Protein AF-A0A963QT31-F1 (afdb_monomer_lite)

Structure (mmCIF, N/CA/C/O backbone):
data_AF-A0A963QT31-F1
#
_entry.id   AF-A0A963QT31-F1
#
loop_
_atom_site.group_PDB
_atom_site.id
_atom_site.type_symbol
_atom_site.label_atom_id
_atom_site.label_alt_id
_atom_site.label_comp_id
_atom_site.label_asym_id
_atom_site.label_entity_id
_atom_site.label_seq_id
_atom_site.pdbx_PDB_ins_code
_atom_site.Cartn_x
_atom_site.Cartn_y
_atom_site.Cartn_z
_atom_site.occupancy
_atom_site.B_iso_or_equiv
_atom_site.auth_seq_id
_atom_site.auth_comp_id
_atom_site.auth_asym_id
_atom_site.auth_atom_id
_atom_site.pdbx_PDB_model_num
ATOM 1 N N . MET A 1 1 ? -5.746 11.221 20.004 1.00 58.09 1 MET A N 1
ATOM 2 C CA . MET A 1 1 ? -6.540 10.346 19.115 1.00 58.09 1 MET A CA 1
ATOM 3 C C . MET A 1 1 ? -5.947 8.949 19.202 1.00 58.09 1 MET A C 1
ATOM 5 O O . MET A 1 1 ? -4.731 8.855 19.335 1.00 58.09 1 MET A O 1
ATOM 9 N N . ALA A 1 2 ? -6.762 7.893 19.239 1.00 65.69 2 ALA A N 1
ATOM 10 C CA . ALA A 1 2 ? -6.235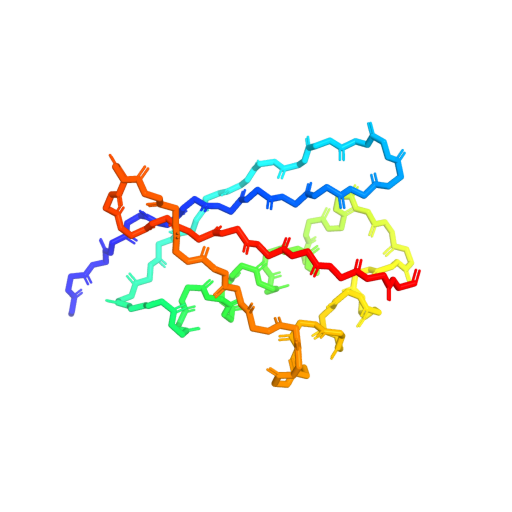 6.527 19.233 1.00 65.69 2 ALA A CA 1
ATOM 11 C C . ALA A 1 2 ? -5.583 6.242 17.869 1.00 65.69 2 ALA A C 1
ATOM 13 O O . ALA A 1 2 ? -6.112 6.684 16.854 1.00 65.69 2 ALA A O 1
ATOM 14 N N . SER A 1 3 ? -4.430 5.565 17.851 1.00 79.75 3 SER A N 1
ATOM 15 C CA . SER A 1 3 ? -3.778 5.151 16.600 1.00 79.75 3 SER A CA 1
ATOM 16 C C . SER A 1 3 ? -4.087 3.684 16.319 1.00 79.75 3 SER A C 1
ATOM 18 O O . SER A 1 3 ? -3.826 2.815 17.156 1.00 79.75 3 SER A O 1
ATOM 20 N N . ASN A 1 4 ? -4.639 3.421 15.142 1.00 89.00 4 ASN A N 1
ATOM 21 C CA . ASN A 1 4 ? -4.886 2.082 14.631 1.00 89.00 4 ASN A CA 1
ATOM 22 C C . ASN A 1 4 ? -3.650 1.595 13.869 1.00 89.00 4 ASN A C 1
ATOM 24 O O . ASN A 1 4 ? -2.868 2.402 13.363 1.00 89.00 4 ASN A O 1
ATOM 28 N N . LEU A 1 5 ? -3.441 0.278 13.839 1.00 88.75 5 LEU A N 1
ATOM 29 C CA . LEU A 1 5 ? -2.362 -0.337 13.069 1.00 88.75 5 LEU A CA 1
ATOM 30 C C . LEU A 1 5 ? -2.912 -0.745 11.703 1.00 88.75 5 LEU A C 1
ATOM 32 O O . LEU A 1 5 ? -3.775 -1.614 11.628 1.00 88.75 5 LEU A O 1
ATOM 36 N N . PHE A 1 6 ? -2.389 -0.139 10.645 1.00 87.56 6 PHE A N 1
ATOM 37 C CA . PHE A 1 6 ? -2.757 -0.438 9.266 1.00 87.56 6 PHE A CA 1
ATOM 38 C C . PHE A 1 6 ? -1.677 -1.301 8.622 1.00 87.56 6 PHE A C 1
ATOM 40 O O . PHE A 1 6 ? -0.487 -1.076 8.846 1.00 87.56 6 PHE A O 1
ATOM 47 N N . THR A 1 7 ? -2.093 -2.284 7.822 1.00 86.62 7 THR A N 1
ATOM 48 C CA . THR A 1 7 ? -1.189 -3.152 7.057 1.00 86.62 7 THR A CA 1
ATOM 49 C C . THR A 1 7 ? -1.347 -2.859 5.578 1.00 86.62 7 THR A C 1
ATOM 51 O O . THR A 1 7 ? -2.459 -2.884 5.059 1.00 86.62 7 THR A O 1
ATOM 54 N N . PHE A 1 8 ? -0.228 -2.618 4.909 1.00 86.12 8 PHE A N 1
ATOM 55 C CA . PHE A 1 8 ? -0.161 -2.361 3.481 1.00 86.12 8 PHE A CA 1
ATOM 56 C C . PHE A 1 8 ? 0.553 -3.516 2.792 1.00 86.12 8 PHE A C 1
ATOM 58 O O . PHE A 1 8 ? 1.616 -3.952 3.237 1.00 86.12 8 PHE A O 1
ATOM 65 N N . ILE A 1 9 ? -0.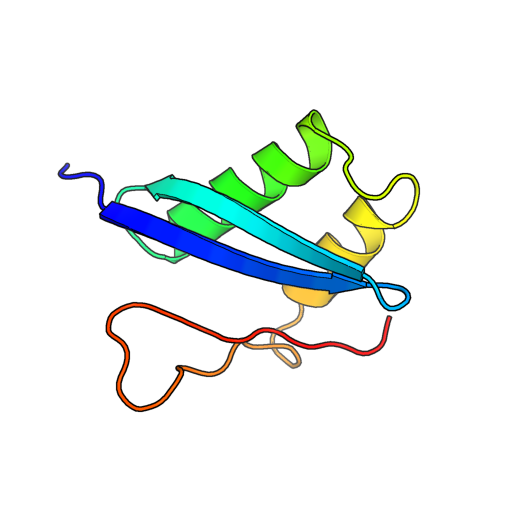038 -3.992 1.700 1.00 84.44 9 ILE A N 1
ATOM 66 C CA . ILE A 1 9 ? 0.530 -5.009 0.817 1.00 84.44 9 ILE A CA 1
ATOM 67 C C . ILE A 1 9 ? 0.676 -4.354 -0.555 1.00 84.44 9 ILE A C 1
ATOM 69 O O . ILE A 1 9 ? -0.309 -3.886 -1.120 1.00 84.44 9 ILE A O 1
ATOM 73 N N . CYS A 1 10 ? 1.899 -4.293 -1.068 1.00 81.06 10 CYS A N 1
ATOM 74 C CA . CYS A 1 10 ? 2.227 -3.718 -2.366 1.00 81.06 10 CYS A CA 1
ATOM 75 C C . CYS A 1 10 ? 2.891 -4.785 -3.230 1.00 81.06 10 CYS A C 1
ATOM 77 O O . CYS A 1 10 ? 3.891 -5.377 -2.828 1.00 81.06 10 CYS A O 1
ATOM 79 N N . GLU A 1 11 ? 2.345 -5.033 -4.415 1.00 81.56 11 GLU A N 1
ATOM 80 C CA . GLU A 1 11 ? 2.947 -5.940 -5.387 1.00 81.56 11 GLU A CA 1
ATOM 81 C C . GLU A 1 11 ? 3.626 -5.141 -6.494 1.00 81.56 11 GLU A C 1
ATOM 83 O O . GLU A 1 11 ? 3.020 -4.268 -7.113 1.00 81.56 11 GLU A O 1
ATOM 88 N N . TYR A 1 12 ? 4.898 -5.434 -6.755 1.00 79.19 12 TYR A N 1
ATOM 89 C CA . TYR A 1 12 ? 5.661 -4.753 -7.793 1.00 79.19 12 TYR A CA 1
ATOM 90 C C . TYR A 1 12 ? 6.773 -5.644 -8.352 1.00 79.19 12 TYR A C 1
ATOM 92 O O . TYR A 1 12 ? 7.544 -6.239 -7.601 1.00 79.19 12 TYR A O 1
ATOM 100 N N . LYS A 1 13 ? 6.865 -5.736 -9.689 1.00 76.62 13 LYS A N 1
ATOM 101 C CA . LYS A 1 13 ? 7.856 -6.553 -10.427 1.00 76.62 13 LYS A CA 1
ATOM 102 C C . LYS A 1 13 ? 7.995 -8.002 -9.921 1.00 76.62 13 LYS A C 1
ATOM 104 O O . LYS A 1 13 ? 9.087 -8.562 -9.911 1.00 76.62 13 LYS A O 1
ATOM 109 N N . GLY A 1 14 ? 6.882 -8.618 -9.523 1.00 77.38 14 GLY A N 1
ATOM 110 C CA . GLY A 1 14 ? 6.860 -9.995 -9.016 1.00 77.38 14 GLY A CA 1
ATOM 111 C C . GLY A 1 14 ? 7.321 -10.151 -7.563 1.00 77.38 14 GLY A C 1
ATOM 112 O O . GLY A 1 14 ? 7.425 -11.278 -7.089 1.00 77.38 14 GLY A O 1
ATOM 113 N N . GLY A 1 15 ? 7.591 -9.049 -6.857 1.00 75.75 15 GLY A N 1
ATOM 114 C CA . GLY A 1 15 ? 7.774 -9.024 -5.409 1.00 75.75 15 GLY A CA 1
ATOM 115 C C . GLY A 1 15 ? 6.500 -8.586 -4.686 1.00 75.75 15 GLY A C 1
ATOM 116 O O . GLY A 1 15 ? 5.758 -7.743 -5.191 1.00 75.75 15 GLY A O 1
ATOM 117 N N . THR A 1 16 ? 6.283 -9.129 -3.488 1.00 82.25 16 THR A N 1
ATOM 118 C CA . THR A 1 16 ? 5.227 -8.708 -2.557 1.00 82.25 16 THR A CA 1
ATOM 119 C C . THR A 1 16 ? 5.884 -8.049 -1.348 1.00 82.25 16 THR A C 1
ATOM 121 O O . THR A 1 16 ? 6.675 -8.671 -0.638 1.00 82.25 16 THR A O 1
ATOM 124 N N . TYR A 1 17 ? 5.558 -6.785 -1.113 1.00 78.50 17 TYR A N 1
ATOM 125 C CA . TYR A 1 17 ? 6.126 -5.949 -0.066 1.00 78.50 17 TYR A CA 1
ATOM 126 C C . TYR A 1 17 ? 5.050 -5.660 0.971 1.00 78.50 17 TYR A C 1
ATOM 128 O O . TYR A 1 17 ? 3.984 -5.146 0.637 1.00 78.50 17 TYR A O 1
ATOM 136 N N . VAL A 1 18 ? 5.329 -5.996 2.229 1.00 84.56 18 VAL A N 1
ATOM 137 C CA . VAL A 1 18 ? 4.380 -5.826 3.331 1.00 84.56 18 VAL A CA 1
ATOM 138 C C . VAL A 1 18 ? 4.988 -4.906 4.375 1.00 84.56 18 VAL A C 1
ATOM 140 O O . VAL A 1 18 ? 6.096 -5.151 4.851 1.00 84.56 18 VAL A O 1
ATOM 143 N N . SER A 1 19 ? 4.262 -3.858 4.745 1.00 84.69 19 SER A N 1
ATOM 144 C CA . 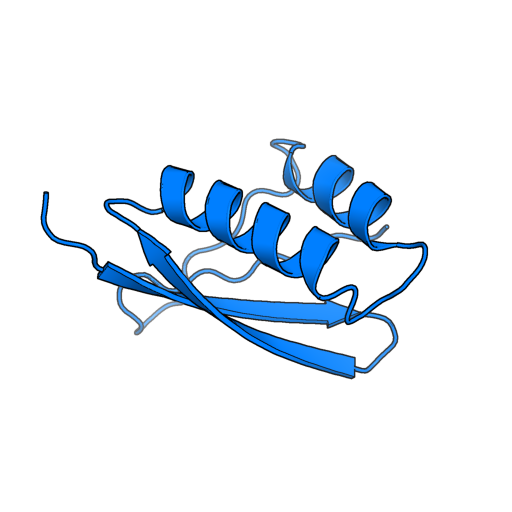SER A 1 19 ? 4.660 -2.948 5.817 1.00 84.69 19 SER A CA 1
ATOM 145 C C . SER A 1 19 ? 3.454 -2.473 6.619 1.00 84.69 19 SER A C 1
ATOM 147 O O . SER A 1 19 ? 2.301 -2.648 6.219 1.00 84.69 19 SER A O 1
ATOM 149 N N . GLN A 1 20 ? 3.715 -1.926 7.805 1.00 87.56 20 GLN A N 1
ATOM 150 C CA . GLN A 1 20 ? 2.672 -1.478 8.720 1.00 87.56 20 GLN A CA 1
ATOM 151 C C . GLN A 1 20 ? 2.967 -0.070 9.222 1.00 87.56 20 GLN A C 1
ATOM 153 O O . GLN A 1 20 ? 4.116 0.272 9.500 1.00 87.56 20 GLN A O 1
ATOM 158 N N . VAL A 1 21 ? 1.916 0.729 9.380 1.00 90.44 21 VAL A N 1
ATOM 159 C CA . VAL A 1 21 ? 1.992 2.084 9.941 1.00 90.44 21 VAL A CA 1
ATOM 160 C C . VAL A 1 21 ? 0.899 2.292 10.978 1.00 90.44 21 VAL A C 1
ATOM 162 O O . VAL A 1 21 ? -0.136 1.623 10.963 1.00 90.44 21 VAL A O 1
ATOM 165 N N . ARG A 1 22 ? 1.136 3.223 11.905 1.00 88.12 22 ARG A N 1
ATOM 166 C CA . ARG A 1 22 ? 0.133 3.651 12.882 1.00 88.12 22 ARG A CA 1
ATOM 167 C C . ARG A 1 22 ? -0.427 5.006 12.491 1.00 88.12 22 ARG A C 1
ATOM 169 O O . ARG A 1 22 ? 0.343 5.936 12.295 1.00 88.12 22 ARG A O 1
ATOM 176 N N . ALA A 1 23 ? -1.749 5.117 12.442 1.00 91.69 23 ALA A N 1
ATOM 177 C CA . ALA A 1 23 ? -2.436 6.350 12.070 1.00 91.69 23 ALA A CA 1
ATOM 178 C C . ALA A 1 23 ? -3.828 6.438 12.722 1.00 91.69 23 ALA A C 1
ATOM 180 O O . ALA A 1 23 ? -4.353 5.420 13.181 1.00 91.69 23 ALA A O 1
ATOM 181 N N . PRO A 1 24 ? -4.424 7.637 12.828 1.00 89.06 24 PRO A N 1
ATOM 182 C CA . PRO A 1 24 ? -5.769 7.801 13.387 1.00 89.06 24 PRO A CA 1
ATOM 183 C C . PRO A 1 24 ? -6.882 7.271 12.465 1.00 89.06 24 PRO A C 1
ATOM 185 O O . PRO A 1 24 ? -7.893 6.775 12.957 1.00 89.06 24 PRO A O 1
ATOM 188 N N . ASP A 1 25 ? -6.684 7.327 11.150 1.00 88.00 25 ASP A N 1
ATOM 189 C CA . ASP A 1 25 ? -7.646 6.937 10.116 1.00 88.00 25 ASP A CA 1
ATOM 190 C C . ASP A 1 25 ? -6.917 6.470 8.844 1.00 88.00 25 ASP A C 1
ATOM 192 O O . ASP A 1 25 ? -5.689 6.545 8.757 1.00 88.00 25 ASP A O 1
ATOM 196 N N . HIS A 1 26 ? -7.674 5.942 7.878 1.00 83.94 26 HIS A N 1
ATOM 197 C CA . HIS A 1 26 ? -7.129 5.345 6.657 1.00 83.94 26 HIS A CA 1
ATOM 198 C C . HIS A 1 26 ? -6.484 6.375 5.714 1.00 83.94 26 HIS A C 1
ATOM 200 O O . HIS A 1 26 ? -5.472 6.059 5.091 1.00 83.94 26 HIS A O 1
ATOM 206 N N . GLU A 1 27 ? -7.010 7.604 5.632 1.00 88.62 27 GLU A N 1
ATOM 207 C CA . GLU A 1 27 ? -6.392 8.680 4.842 1.00 88.62 27 GLU A CA 1
ATOM 208 C C . GLU A 1 27 ? -5.012 9.025 5.410 1.00 88.62 27 GLU A C 1
ATOM 210 O O . GLU A 1 27 ? -4.008 8.986 4.697 1.00 88.62 27 GLU A O 1
ATOM 215 N N . SER A 1 28 ? -4.936 9.262 6.721 1.00 88.38 28 SER A N 1
ATOM 216 C CA . SER A 1 28 ? -3.683 9.520 7.430 1.00 88.38 28 SER A CA 1
ATOM 217 C C . SER A 1 28 ? -2.714 8.337 7.327 1.00 88.38 28 SER A C 1
ATOM 219 O O . SER A 1 28 ? -1.511 8.538 7.167 1.00 88.38 28 SER A O 1
ATOM 221 N N . ALA A 1 29 ? -3.222 7.099 7.369 1.00 89.56 29 ALA A N 1
ATOM 222 C CA . ALA A 1 29 ? -2.420 5.890 7.189 1.00 89.56 29 ALA A CA 1
ATOM 223 C C . ALA A 1 29 ? -1.764 5.838 5.807 1.00 89.56 29 ALA A C 1
ATOM 225 O O . ALA A 1 29 ? -0.599 5.463 5.702 1.00 89.56 29 ALA A O 1
ATOM 226 N N . MET A 1 30 ? -2.486 6.241 4.760 1.00 88.56 30 MET A N 1
ATOM 227 C CA . MET A 1 30 ? -1.963 6.276 3.396 1.00 88.56 30 MET A CA 1
ATOM 228 C C . MET A 1 30 ? -0.828 7.298 3.251 1.00 88.56 30 MET A C 1
ATOM 230 O O . MET A 1 30 ? 0.206 6.982 2.661 1.00 88.56 30 MET A O 1
ATOM 234 N N . PHE A 1 31 ? -0.972 8.495 3.834 1.00 91.31 31 PHE A N 1
ATOM 235 C CA . PHE A 1 31 ? 0.093 9.507 3.833 1.00 91.31 31 PHE A CA 1
ATOM 236 C C . PHE A 1 31 ? 1.346 9.036 4.584 1.00 91.31 31 PHE A C 1
ATOM 238 O O . PHE A 1 31 ? 2.459 9.172 4.069 1.00 91.31 31 PHE A O 1
ATOM 245 N N . GLU A 1 32 ? 1.174 8.443 5.767 1.00 89.06 32 GLU A N 1
ATOM 246 C CA . GLU A 1 32 ? 2.276 7.884 6.561 1.00 89.06 32 GLU A CA 1
ATOM 247 C C . GLU A 1 32 ? 2.972 6.727 5.838 1.00 89.06 32 GLU A C 1
ATOM 249 O O . GLU A 1 32 ? 4.202 6.644 5.813 1.00 89.06 32 GLU A O 1
ATOM 254 N N . TRP A 1 33 ? 2.205 5.850 5.190 1.00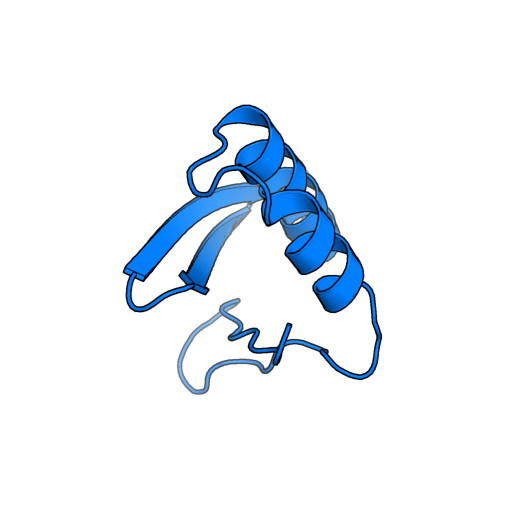 90.88 33 TRP A N 1
ATOM 255 C CA . TRP A 1 33 ? 2.758 4.748 4.411 1.00 90.88 33 TRP A CA 1
ATOM 256 C C . TRP A 1 33 ? 3.511 5.227 3.164 1.00 90.88 33 TRP A C 1
ATOM 258 O O . TRP A 1 33 ? 4.603 4.737 2.880 1.00 90.88 33 TRP A O 1
ATOM 268 N N . ALA A 1 34 ? 3.004 6.234 2.453 1.00 87.00 34 ALA A N 1
ATOM 269 C CA . ALA A 1 34 ? 3.718 6.832 1.326 1.00 87.00 34 ALA A CA 1
ATOM 270 C C . ALA A 1 34 ? 5.044 7.483 1.767 1.00 87.00 34 ALA A C 1
ATOM 272 O O . ALA A 1 34 ? 6.070 7.343 1.095 1.00 87.00 34 ALA A O 1
ATOM 273 N N . ALA A 1 35 ? 5.052 8.160 2.921 1.00 88.25 35 ALA A N 1
ATOM 274 C CA . ALA A 1 35 ? 6.272 8.702 3.515 1.00 88.25 35 ALA A CA 1
ATOM 275 C C . ALA A 1 35 ? 7.256 7.590 3.926 1.00 88.25 35 ALA A C 1
ATOM 277 O O . ALA A 1 35 ? 8.460 7.725 3.696 1.00 88.25 35 ALA A O 1
ATOM 278 N N . LEU A 1 36 ? 6.750 6.479 4.478 1.00 84.25 36 LEU A N 1
ATOM 279 C CA . LEU A 1 36 ? 7.530 5.282 4.797 1.00 84.25 36 LEU A CA 1
ATOM 280 C C . LEU A 1 36 ? 8.193 4.702 3.541 1.00 84.25 36 LEU A C 1
ATOM 282 O O . LEU A 1 36 ? 9.403 4.506 3.545 1.00 84.25 36 LEU A O 1
ATOM 286 N N . LEU A 1 37 ? 7.443 4.500 2.454 1.00 80.88 37 LEU A N 1
ATOM 287 C CA . LEU A 1 37 ? 7.981 3.993 1.188 1.00 80.88 37 LEU A CA 1
ATOM 288 C C . LEU A 1 37 ? 9.073 4.894 0.608 1.00 80.88 37 LEU A C 1
ATOM 290 O O . LEU A 1 37 ? 10.116 4.397 0.194 1.00 80.88 37 LEU A O 1
ATOM 294 N N . ARG A 1 38 ? 8.871 6.218 0.606 1.00 77.94 38 ARG A N 1
ATOM 295 C CA . ARG A 1 38 ? 9.885 7.171 0.123 1.00 77.94 38 ARG A CA 1
ATOM 296 C C . ARG A 1 38 ? 11.150 7.169 0.970 1.00 77.94 38 ARG A C 1
ATOM 298 O O . ARG A 1 38 ? 12.237 7.350 0.429 1.00 77.94 38 ARG A O 1
ATOM 305 N N . ARG A 1 39 ? 11.006 7.004 2.287 1.00 76.88 39 ARG A N 1
ATOM 306 C CA . ARG A 1 39 ? 12.129 6.964 3.227 1.00 76.88 39 ARG A CA 1
ATOM 307 C C . ARG A 1 39 ? 12.901 5.655 3.130 1.00 76.88 39 ARG A C 1
ATOM 309 O O . ARG A 1 39 ? 14.125 5.678 3.157 1.00 76.88 39 ARG A O 1
ATOM 316 N N . GLU A 1 40 ? 12.193 4.534 3.063 1.00 72.19 40 GLU A N 1
ATOM 317 C CA . GLU A 1 40 ? 12.806 3.206 3.076 1.00 72.19 40 GLU A CA 1
ATOM 318 C C . GLU A 1 40 ? 13.242 2.742 1.686 1.00 72.19 40 GLU A C 1
ATOM 320 O O . GLU A 1 40 ? 14.065 1.837 1.600 1.00 72.19 40 GLU A O 1
ATOM 325 N N . GLN A 1 41 ? 12.722 3.365 0.620 1.00 58.38 41 GLN A N 1
ATOM 326 C CA . GLN A 1 41 ? 12.967 3.015 -0.784 1.00 58.38 41 GLN A CA 1
ATOM 327 C C . GLN A 1 41 ? 13.105 1.502 -1.013 1.00 58.38 41 GLN A C 1
ATOM 329 O O . GLN A 1 41 ? 14.098 1.051 -1.586 1.00 58.38 41 GLN A O 1
ATOM 334 N N . PRO A 1 42 ? 12.118 0.679 -0.612 1.00 57.78 42 PRO A N 1
ATOM 335 C CA . PRO A 1 42 ? 12.203 -0.762 -0.842 1.00 57.78 42 PRO A CA 1
ATOM 336 C C . PRO A 1 42 ? 12.185 -1.103 -2.346 1.00 57.78 42 PRO A C 1
ATOM 338 O O . PRO A 1 42 ? 12.497 -2.228 -2.735 1.00 57.78 42 PRO A O 1
ATOM 341 N N . ILE A 1 43 ? 11.808 -0.125 -3.185 1.00 56.88 43 ILE A N 1
ATOM 342 C CA . ILE A 1 43 ? 11.703 -0.184 -4.639 1.00 56.88 43 ILE A CA 1
ATOM 343 C C . ILE A 1 43 ? 12.155 1.177 -5.210 1.00 56.88 43 ILE A C 1
ATOM 345 O O . ILE A 1 43 ? 11.345 2.097 -5.278 1.00 56.88 43 ILE A O 1
ATOM 349 N N . GLU A 1 44 ? 13.424 1.304 -5.614 1.00 68.31 44 GLU A N 1
ATOM 350 C CA . GLU A 1 44 ? 14.102 2.535 -6.088 1.00 68.31 44 GLU A CA 1
ATOM 351 C C . GLU A 1 44 ? 13.235 3.541 -6.907 1.00 68.31 44 GLU A C 1
ATOM 353 O O . GLU A 1 44 ? 12.435 4.304 -6.370 1.00 68.31 44 GLU A O 1
ATOM 358 N N . SER A 1 45 ? 13.407 3.601 -8.232 1.00 65.75 45 SER A N 1
ATOM 359 C CA . SER A 1 45 ? 12.931 4.676 -9.123 1.00 65.75 45 SER A CA 1
ATOM 360 C C . SER A 1 45 ? 11.419 4.721 -9.368 1.00 65.75 45 SER A C 1
ATOM 362 O O . SER A 1 45 ? 10.949 5.597 -10.090 1.00 65.75 45 SER A O 1
ATOM 364 N N . MET A 1 46 ? 10.650 3.795 -8.789 1.00 70.44 46 MET A N 1
ATOM 365 C CA . MET A 1 46 ? 9.215 3.661 -9.067 1.00 70.44 46 MET A CA 1
ATOM 366 C C . MET A 1 46 ? 8.309 4.154 -7.944 1.00 70.44 46 MET A C 1
ATOM 368 O O . MET A 1 46 ? 7.104 4.274 -8.150 1.00 70.44 46 MET A O 1
ATOM 372 N N . SER A 1 47 ? 8.872 4.478 -6.779 1.00 70.69 47 SER A N 1
ATOM 373 C CA . SER A 1 47 ? 8.091 4.924 -5.621 1.00 70.69 47 SER A CA 1
ATOM 374 C C . SER A 1 47 ? 7.235 6.164 -5.930 1.00 70.69 47 SER A C 1
ATOM 376 O O . SER A 1 47 ? 6.068 6.211 -5.545 1.00 70.69 47 SER A O 1
ATOM 378 N N . ASP A 1 48 ? 7.759 7.134 -6.689 1.00 76.12 48 ASP A N 1
ATOM 379 C CA . ASP A 1 48 ? 6.992 8.330 -7.073 1.00 76.12 48 ASP A CA 1
ATOM 380 C C . ASP A 1 48 ? 5.932 8.054 -8.150 1.00 76.12 48 ASP A C 1
ATOM 382 O O . ASP A 1 48 ? 4.850 8.639 -8.106 1.00 76.12 48 ASP A O 1
ATOM 386 N N . VAL A 1 49 ? 6.194 7.124 -9.074 1.00 80.12 49 VAL A N 1
ATOM 387 C CA . VAL A 1 49 ? 5.218 6.709 -10.099 1.00 80.12 49 VAL A CA 1
ATOM 388 C C . VAL A 1 49 ? 4.032 5.999 -9.445 1.00 80.12 49 VAL A C 1
ATOM 390 O O . VAL A 1 49 ? 2.879 6.312 -9.737 1.00 80.12 49 VAL A O 1
ATOM 393 N N . ILE A 1 50 ? 4.308 5.099 -8.498 1.00 80.00 50 ILE A N 1
ATOM 394 C CA . ILE A 1 50 ? 3.285 4.388 -7.724 1.00 80.00 50 ILE A CA 1
ATOM 395 C C . ILE A 1 50 ? 2.456 5.377 -6.893 1.00 80.00 50 ILE A C 1
ATOM 397 O O . ILE A 1 50 ? 1.230 5.304 -6.907 1.00 80.00 50 ILE A O 1
ATOM 401 N N . ALA A 1 51 ? 3.096 6.343 -6.223 1.00 80.62 51 ALA A N 1
ATOM 402 C CA . ALA A 1 51 ? 2.393 7.362 -5.439 1.00 80.62 51 ALA A CA 1
ATOM 403 C C . ALA A 1 51 ? 1.467 8.238 -6.303 1.00 80.62 51 ALA A C 1
ATOM 405 O O . ALA A 1 51 ? 0.347 8.558 -5.893 1.00 80.62 51 ALA A O 1
ATOM 406 N N . GLN A 1 52 ? 1.907 8.597 -7.512 1.00 82.75 52 GLN A N 1
ATOM 407 C CA . GLN A 1 52 ? 1.090 9.367 -8.445 1.00 82.75 52 GLN A CA 1
ATOM 408 C C . GLN A 1 52 ? -0.118 8.561 -8.936 1.00 82.75 52 GLN A C 1
ATOM 410 O O . GLN A 1 52 ? -1.224 9.098 -8.975 1.00 82.75 52 GLN A O 1
ATOM 415 N N . ALA A 1 53 ? 0.072 7.278 -9.259 1.00 83.94 53 ALA A N 1
ATOM 416 C CA . ALA A 1 53 ? -1.007 6.390 -9.690 1.00 83.94 53 ALA A CA 1
ATOM 417 C C . ALA A 1 53 ? -2.023 6.108 -8.574 1.00 83.94 53 ALA A C 1
ATOM 419 O O . ALA A 1 53 ? -3.221 6.058 -8.842 1.00 83.94 53 ALA A O 1
ATOM 420 N N . ALA A 1 54 ? -1.566 5.970 -7.327 1.00 81.44 54 ALA A N 1
ATOM 421 C CA . ALA A 1 54 ? -2.430 5.770 -6.162 1.00 81.44 54 ALA A CA 1
ATOM 422 C C . ALA A 1 54 ? -3.275 7.006 -5.811 1.00 81.44 54 ALA A C 1
ATOM 424 O O . ALA A 1 54 ? -4.286 6.883 -5.128 1.00 81.44 54 ALA A O 1
ATOM 425 N N . SER A 1 55 ? -2.876 8.188 -6.289 1.00 82.31 55 SER A N 1
ATOM 426 C CA . SER A 1 55 ? -3.627 9.436 -6.109 1.00 82.31 55 SER A CA 1
ATOM 427 C C . SER A 1 55 ? -4.717 9.647 -7.173 1.00 82.31 55 SER A C 1
ATOM 429 O O . SER A 1 55 ? -5.507 10.583 -7.054 1.00 82.31 55 SER A O 1
ATOM 431 N N . ASP A 1 56 ? -4.768 8.815 -8.221 1.00 79.50 56 ASP A N 1
ATOM 432 C CA . ASP A 1 56 ? -5.838 8.845 -9.224 1.00 79.50 56 ASP A CA 1
ATOM 433 C C . ASP A 1 56 ? -7.080 8.123 -8.687 1.00 79.50 56 ASP A C 1
ATOM 435 O O . ASP A 1 56 ? -7.022 6.951 -8.311 1.00 79.50 56 ASP A O 1
ATOM 439 N N . ALA A 1 57 ? -8.226 8.808 -8.698 1.00 71.31 57 ALA A N 1
ATOM 440 C CA . ALA A 1 57 ? -9.503 8.268 -8.240 1.00 71.31 57 ALA A CA 1
ATOM 441 C C . ALA A 1 57 ? -9.930 6.988 -8.989 1.00 71.31 57 ALA A C 1
ATOM 443 O O . ALA A 1 57 ? -10.672 6.175 -8.432 1.00 71.31 57 ALA A O 1
ATOM 444 N N . GLN A 1 58 ? -9.452 6.776 -10.222 1.00 73.88 58 GLN A N 1
ATOM 445 C CA . GLN A 1 58 ? -9.704 5.544 -10.980 1.00 73.88 58 GLN A CA 1
ATOM 446 C C . GLN A 1 58 ? -9.013 4.315 -10.380 1.00 73.88 58 GLN A C 1
ATOM 448 O O . GLN A 1 58 ? -9.502 3.202 -10.558 1.00 73.88 58 GLN A O 1
ATOM 453 N N . ASN A 1 59 ? -7.937 4.507 -9.618 1.00 76.75 59 ASN A N 1
ATOM 454 C CA . ASN A 1 59 ? -7.223 3.444 -8.917 1.00 76.75 59 ASN A CA 1
ATOM 455 C C . ASN A 1 59 ? -7.623 3.415 -7.437 1.00 76.75 59 ASN A C 1
ATOM 457 O O . ASN A 1 59 ? -6.770 3.304 -6.563 1.00 76.75 59 ASN A O 1
ATOM 461 N N . SER A 1 60 ? -8.910 3.560 -7.122 1.00 77.62 60 SER A N 1
ATOM 462 C CA . SER A 1 60 ? -9.352 3.486 -5.728 1.00 77.62 60 SER A CA 1
ATOM 463 C C . SER A 1 60 ? -9.179 2.061 -5.177 1.00 77.62 60 SER A C 1
ATOM 465 O O . SER A 1 60 ? -9.532 1.093 -5.855 1.00 77.62 60 SER A O 1
ATOM 467 N N . PRO A 1 61 ? -8.657 1.899 -3.952 1.00 82.75 61 PRO A N 1
ATOM 4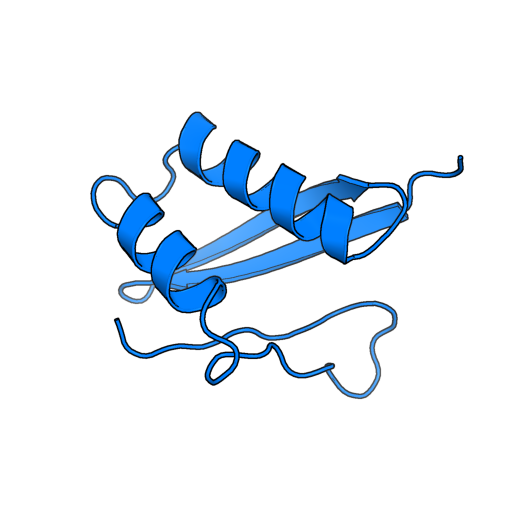68 C CA . PRO A 1 61 ? -8.460 0.586 -3.355 1.00 82.75 61 PRO A CA 1
ATOM 469 C C . PRO A 1 61 ? -9.797 -0.086 -3.002 1.00 82.75 61 PRO A C 1
ATOM 471 O O . PRO A 1 61 ? -10.769 0.569 -2.620 1.00 82.75 61 PRO A O 1
ATOM 474 N N . VAL A 1 62 ? -9.840 -1.415 -3.095 1.00 83.25 62 VAL A N 1
ATOM 475 C CA . VAL A 1 62 ? -11.034 -2.231 -2.832 1.00 83.25 62 VAL A CA 1
ATOM 476 C C . VAL A 1 62 ? -10.953 -2.850 -1.439 1.00 83.25 62 VAL A C 1
ATOM 478 O O . VAL A 1 62 ? -9.928 -3.419 -1.067 1.00 83.25 62 VAL A O 1
ATOM 481 N N . LEU A 1 63 ? -12.038 -2.770 -0.663 1.00 84.62 63 LEU A N 1
ATOM 482 C CA . LEU A 1 63 ? -12.125 -3.414 0.651 1.00 84.62 63 LEU A CA 1
ATOM 483 C C . LEU A 1 63 ? -12.095 -4.944 0.502 1.00 84.62 63 LEU A C 1
ATOM 485 O O . LEU A 1 63 ? -12.859 -5.513 -0.282 1.00 84.62 63 LEU A O 1
ATOM 489 N N . LEU A 1 64 ? -11.251 -5.622 1.279 1.00 73.19 64 LEU A N 1
ATOM 490 C CA . LEU A 1 64 ? -11.194 -7.081 1.262 1.00 73.19 64 LEU A CA 1
ATOM 491 C C . LEU A 1 64 ? -12.312 -7.689 2.113 1.00 73.19 64 LEU A C 1
ATOM 493 O O . LEU A 1 64 ? -12.494 -7.363 3.284 1.00 73.19 64 LEU A O 1
ATOM 497 N N . THR A 1 65 ? -13.065 -8.615 1.517 1.00 71.94 65 THR A N 1
ATOM 498 C CA . THR A 1 65 ? -14.183 -9.278 2.199 1.00 71.94 65 THR A CA 1
ATOM 499 C C . THR A 1 65 ? -13.670 -10.192 3.312 1.00 71.94 65 THR A C 1
ATOM 501 O O . THR A 1 65 ? -12.806 -11.034 3.082 1.00 71.94 65 THR A O 1
ATOM 504 N N . GLY A 1 66 ? -14.244 -10.056 4.511 1.00 68.06 66 GLY A N 1
ATOM 505 C CA . GLY A 1 66 ? -13.908 -10.884 5.675 1.00 68.06 66 GLY A CA 1
ATOM 506 C C . GLY A 1 66 ? -12.762 -10.351 6.541 1.00 68.06 66 GLY A C 1
ATOM 507 O O . GLY A 1 66 ? -12.405 -11.008 7.515 1.00 68.06 66 GLY A O 1
ATOM 508 N N . LEU A 1 67 ? -12.214 -9.173 6.224 1.00 68.38 67 LEU A N 1
ATOM 509 C CA . LEU A 1 67 ? -11.180 -8.493 7.008 1.00 68.38 67 LEU A CA 1
ATOM 510 C C . LEU A 1 67 ? -11.661 -7.097 7.428 1.00 68.38 67 LEU A C 1
ATOM 512 O O . LEU A 1 67 ? -12.356 -6.420 6.672 1.00 68.38 67 LEU A O 1
ATOM 516 N N . SER A 1 68 ? -11.292 -6.670 8.637 1.00 75.06 68 SER A N 1
ATOM 517 C CA . SER A 1 68 ? -11.589 -5.324 9.141 1.00 75.06 68 SER A CA 1
ATOM 518 C C . SER A 1 68 ? -10.431 -4.388 8.830 1.00 75.06 68 SER A C 1
ATOM 520 O O . SER A 1 68 ? -9.296 -4.697 9.184 1.00 75.06 68 SER A O 1
ATOM 522 N N . ASP A 1 69 ? -10.729 -3.255 8.198 1.00 76.81 69 ASP A N 1
ATOM 523 C CA . ASP A 1 69 ? -9.757 -2.211 7.859 1.00 76.81 69 ASP A CA 1
ATOM 524 C C . ASP A 1 69 ? -8.565 -2.702 7.013 1.00 76.81 69 ASP A C 1
ATOM 526 O O . ASP A 1 69 ? -7.412 -2.324 7.232 1.00 76.81 69 ASP A O 1
ATOM 530 N N . VAL A 1 70 ? -8.843 -3.557 6.022 1.00 80.12 70 VAL A N 1
ATOM 531 C CA . VAL A 1 70 ? -7.848 -4.016 5.044 1.00 80.12 70 VAL A CA 1
ATOM 532 C C . VAL A 1 70 ? -8.359 -3.783 3.625 1.00 80.12 70 VAL A C 1
ATOM 534 O O . VAL A 1 70 ? -9.458 -4.213 3.266 1.00 80.12 70 VAL A O 1
ATOM 537 N N . TRP A 1 71 ? -7.526 -3.149 2.799 1.00 85.06 71 TRP A N 1
ATOM 538 C CA . TRP A 1 71 ? -7.834 -2.821 1.410 1.00 85.06 71 TRP A CA 1
ATOM 539 C C . TRP A 1 71 ? -6.749 -3.334 0.461 1.00 85.06 71 TRP A C 1
ATOM 541 O O . TRP A 1 71 ? -5.570 -3.372 0.808 1.00 85.06 71 TRP A O 1
ATOM 551 N N . CYS A 1 72 ? -7.156 -3.715 -0.747 1.00 81.31 72 CYS A N 1
ATOM 552 C CA . CYS A 1 72 ? -6.278 -4.105 -1.841 1.00 81.31 72 CYS A CA 1
ATOM 553 C C . CYS A 1 72 ? -6.241 -2.988 -2.883 1.00 81.31 72 CYS A C 1
ATOM 555 O O . CYS A 1 72 ? -7.278 -2.590 -3.417 1.00 81.31 72 CYS A O 1
ATOM 557 N N . TRP A 1 73 ? -5.042 -2.484 -3.162 1.00 85.75 73 TRP A N 1
ATOM 558 C CA . TRP A 1 73 ? -4.795 -1.516 -4.220 1.00 85.75 73 TRP A CA 1
ATOM 559 C C . TRP A 1 73 ? -3.994 -2.177 -5.340 1.00 85.75 73 TRP A C 1
ATOM 561 O O . TRP A 1 73 ? -2.971 -2.807 -5.077 1.00 85.75 73 TRP A O 1
ATOM 571 N N . SER A 1 74 ? -4.442 -2.016 -6.584 1.00 79.25 74 SER A N 1
ATOM 572 C CA . SER A 1 74 ? -3.725 -2.489 -7.767 1.00 79.25 74 SER A CA 1
ATOM 573 C C . SER A 1 74 ? -3.863 -1.473 -8.890 1.00 79.25 74 SER A C 1
ATOM 575 O O . SER A 1 74 ? -4.977 -1.038 -9.179 1.00 79.25 74 SER A O 1
ATOM 577 N N . ALA A 1 75 ? -2.764 -1.152 -9.563 1.00 78.19 75 ALA A N 1
ATOM 578 C CA . ALA A 1 75 ? -2.768 -0.325 -10.762 1.00 78.19 75 ALA A CA 1
ATOM 579 C C . ALA A 1 75 ? -1.750 -0.859 -11.774 1.00 78.19 75 ALA A C 1
ATOM 581 O O . ALA A 1 75 ? -0.764 -1.496 -11.404 1.00 78.19 75 ALA A O 1
ATOM 582 N N . THR A 1 76 ? -1.991 -0.587 -13.056 1.00 73.50 76 THR A N 1
ATOM 583 C CA . THR A 1 76 ? -0.983 -0.795 -14.103 1.00 73.50 76 THR A CA 1
ATOM 584 C C . THR A 1 76 ? -0.221 0.515 -14.277 1.00 73.50 76 THR A C 1
ATOM 586 O O . THR A 1 76 ? -0.822 1.512 -14.676 1.00 73.50 76 THR A O 1
ATOM 589 N N . VAL A 1 77 ? 1.068 0.509 -13.931 1.00 66.12 77 VAL A N 1
ATOM 590 C CA . VAL A 1 77 ? 1.998 1.652 -14.002 1.00 66.12 77 VAL A CA 1
ATOM 591 C C . VAL A 1 77 ? 3.136 1.389 -14.972 1.00 66.12 77 V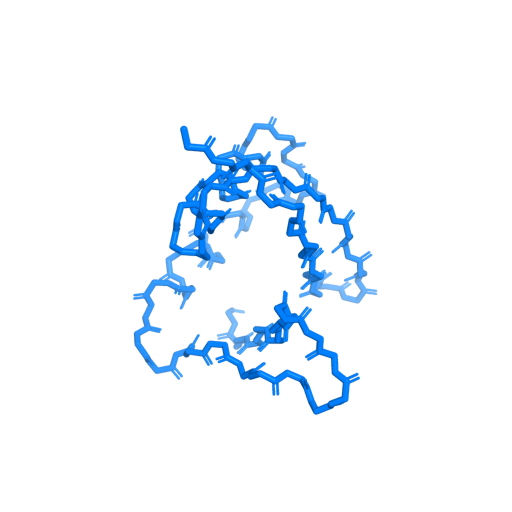AL A C 1
ATOM 593 O O . VAL A 1 77 ? 3.590 0.223 -15.041 1.00 66.12 77 VAL A O 1
#

pLDDT: mean 79.59, std 8.38, range [56.88, 91.69]

Radius of gyration: 12.3 Å; chains: 1; bounding box: 28×21×33 Å

Sequence (77 aa):
MASNLFTFICEYKGGTYVSQVRAPDHESAMFEWAALLRREQPIESMSDVIAQAASDAQNSPVLLTGLSDVWCWSATV

Secondary structure (DSSP, 8-state):
-PPEEEEEEEEETTEEEEEEEEESSHHHHHHHHHHHHHHH-SSTTTHHHHHHHHTSGGGPPEEPTT-SS-EE-----

Foldseek 3Di:
DAWDKAWDWDDDPNDIDIDIDTDPDDVRRLVVVLVVCVVVVPPPPCSVVVVVQCPDPVQDWADDPPDDRYTHTDDDD